Protein AF-A0A5R9H9Z5-F1 (afdb_monomer)

Mean predicted aligned error: 18.13 Å

Secondary structure (DSSP, 8-state):
-HHHHHHH---HHHHHHHHHTT-HHHHHHHHHHTSTHHHHHTHHHHTS---TT----SS-----------------HHHHHHHHHHHHHHSSHHHHHHHHHHHHHT-

Foldseek 3Di:
DVVCCVVQVPDPVLVVVCVVVVDPVSVLVSCVVSVNNCVVPVCVVVPPPCPPDDPDPPDDDPPPPDDDDPDDPDPPPVRVSVLVVLCVVLVHPVSSVVVVVVVVVVD

pLDDT: mean 72.79, std 17.57, range [37.06, 93.25]

Sequence (107 aa):
MQSLSNETGIPVSTISSIKQRESITALKKKCRELGIYNEIFGDLNSTIINQGNNSRAAGRDYIKNSNDKKQEDMFDDITIGLIKKAIEKFGSEEEFQFQFMNFLRDK

Organism: NCBI:txid544718

Radius of gyration: 18.98 Å; Cα contacts (8 Å, |Δi|>4): 32; chains: 1; bounding box: 40×46×37 Å

Structure (mmCIF, N/CA/C/O backbone):
data_AF-A0A5R9H9Z5-F1
#
_entry.id   AF-A0A5R9H9Z5-F1
#
loop_
_atom_site.group_PDB
_atom_site.id
_atom_site.type_symbol
_atom_site.label_atom_id
_atom_site.label_alt_id
_atom_site.label_comp_id
_atom_site.label_asym_id
_atom_site.label_entity_id
_atom_site.label_seq_id
_atom_site.pdbx_PDB_ins_code
_atom_site.Cartn_x
_atom_site.Cartn_y
_atom_site.Cartn_z
_atom_site.occupancy
_atom_site.B_iso_or_equiv
_atom_site.auth_seq_id
_atom_site.auth_comp_id
_atom_site.auth_asym_id
_atom_site.auth_atom_id
_atom_site.pdbx_PDB_model_num
ATOM 1 N N . MET A 1 1 ? 0.463 -16.566 1.344 1.00 73.81 1 MET A N 1
ATOM 2 C CA . MET A 1 1 ? 1.567 -16.827 0.386 1.00 73.81 1 MET A CA 1
ATOM 3 C C . MET A 1 1 ? 1.087 -17.681 -0.778 1.00 73.81 1 MET A C 1
ATOM 5 O O . MET A 1 1 ? 1.248 -17.245 -1.906 1.00 73.81 1 MET A O 1
ATOM 9 N N . GLN A 1 2 ? 0.468 -18.843 -0.527 1.00 83.75 2 GLN A N 1
ATOM 10 C CA . GLN A 1 2 ? -0.144 -19.664 -1.586 1.00 83.75 2 GLN A CA 1
ATOM 11 C C . GLN A 1 2 ? -1.322 -18.963 -2.282 1.00 83.75 2 GLN A C 1
ATOM 13 O O . GLN A 1 2 ? -1.359 -18.946 -3.502 1.00 83.75 2 GLN A O 1
ATOM 18 N N . SER A 1 3 ? -2.208 -18.298 -1.530 1.00 85.50 3 SER A N 1
ATOM 19 C CA . SER A 1 3 ? -3.308 -17.491 -2.091 1.00 85.50 3 SER A CA 1
ATOM 20 C C . SER A 1 3 ? -2.820 -16.437 -3.094 1.00 85.50 3 SER A C 1
ATOM 22 O O . SER A 1 3 ? -3.197 -16.473 -4.258 1.00 85.50 3 SER A O 1
ATOM 24 N N . LEU A 1 4 ? -1.878 -15.585 -2.677 1.00 79.12 4 LEU A N 1
ATOM 25 C CA . LEU A 1 4 ? -1.266 -14.566 -3.541 1.00 79.12 4 LEU A CA 1
ATOM 26 C C . LEU A 1 4 ? -0.557 -15.158 -4.769 1.00 79.12 4 LEU A C 1
ATOM 28 O O . LEU A 1 4 ? -0.560 -14.554 -5.836 1.00 79.12 4 LEU A O 1
ATOM 32 N N . SER A 1 5 ? 0.091 -16.314 -4.618 1.00 87.62 5 SER A N 1
ATOM 33 C CA . SER A 1 5 ? 0.775 -16.993 -5.723 1.00 87.62 5 SER A CA 1
ATOM 34 C C . SER A 1 5 ? -0.209 -17.442 -6.798 1.00 87.62 5 SER A C 1
ATOM 36 O O . SER A 1 5 ? 0.052 -17.236 -7.980 1.00 87.62 5 SER A O 1
ATOM 38 N N . ASN A 1 6 ? -1.360 -17.974 -6.384 1.00 86.94 6 ASN A N 1
ATOM 39 C CA . ASN A 1 6 ? -2.415 -18.408 -7.292 1.00 86.94 6 ASN A CA 1
ATOM 40 C C . ASN A 1 6 ? -3.080 -17.223 -8.008 1.00 86.94 6 ASN A C 1
ATOM 42 O O . ASN A 1 6 ? -3.345 -17.311 -9.200 1.00 86.94 6 ASN A O 1
ATOM 46 N N . GLU A 1 7 ? -3.308 -16.111 -7.305 1.00 83.38 7 GLU A N 1
ATOM 47 C CA . GLU A 1 7 ? -3.940 -14.908 -7.871 1.00 83.38 7 GLU A CA 1
ATOM 48 C C . GLU A 1 7 ? -3.023 -14.138 -8.831 1.00 83.38 7 GLU A C 1
ATOM 50 O O . GLU A 1 7 ? -3.488 -13.584 -9.822 1.00 83.38 7 GLU A O 1
ATOM 55 N N . THR A 1 8 ? -1.716 -14.099 -8.557 1.00 76.88 8 THR A N 1
ATOM 56 C CA . THR A 1 8 ? -0.752 -13.292 -9.334 1.00 76.88 8 THR A CA 1
ATOM 57 C C . THR A 1 8 ? 0.062 -14.100 -10.344 1.00 76.88 8 THR A C 1
ATOM 59 O O . THR A 1 8 ? 0.819 -13.522 -11.123 1.00 76.88 8 THR A O 1
ATOM 62 N N . GLY A 1 9 ? -0.013 -15.435 -10.301 1.00 84.12 9 GLY A N 1
ATOM 63 C CA . GLY A 1 9 ? 0.837 -16.331 -11.093 1.00 84.12 9 GLY A CA 1
ATOM 64 C C . GLY A 1 9 ? 2.322 -16.313 -10.699 1.00 84.12 9 GLY A C 1
ATOM 65 O O . GLY A 1 9 ? 3.145 -16.960 -11.347 1.00 84.12 9 GLY A O 1
ATOM 66 N N . ILE A 1 10 ? 2.705 -15.583 -9.646 1.00 82.75 10 ILE A N 1
ATOM 67 C CA . ILE A 1 10 ? 4.091 -15.521 -9.170 1.00 82.75 10 ILE A CA 1
ATOM 68 C C . ILE A 1 10 ? 4.370 -16.743 -8.286 1.00 82.75 10 ILE A C 1
ATOM 70 O O . ILE A 1 10 ? 3.637 -16.955 -7.322 1.00 82.75 10 ILE A O 1
ATOM 74 N N . PRO A 1 11 ? 5.460 -17.506 -8.501 1.00 90.12 11 PRO A N 1
ATOM 75 C CA . PRO A 1 11 ? 5.792 -18.653 -7.657 1.00 90.12 11 PRO A CA 1
ATOM 76 C C . PRO A 1 11 ? 5.949 -18.290 -6.174 1.00 90.12 11 PRO A C 1
ATOM 78 O O . PRO A 1 11 ? 6.613 -17.307 -5.835 1.00 90.12 11 PRO A O 1
ATOM 81 N N . VAL A 1 12 ? 5.431 -19.137 -5.276 1.00 87.81 12 VAL A N 1
ATOM 82 C CA . VAL A 1 12 ? 5.511 -18.954 -3.811 1.00 87.81 12 VAL A CA 1
ATOM 83 C C . VAL A 1 12 ? 6.945 -18.691 -3.331 1.00 87.81 12 VAL A C 1
ATOM 85 O O . VAL A 1 12 ? 7.156 -17.841 -2.468 1.00 87.81 12 VAL A O 1
ATOM 88 N N . SER A 1 13 ? 7.939 -19.364 -3.918 1.00 86.38 13 SER A N 1
ATOM 89 C CA . SER A 1 13 ? 9.365 -19.173 -3.611 1.00 86.38 13 SER A CA 1
ATOM 90 C C . SER A 1 13 ? 9.853 -17.753 -3.919 1.00 86.38 13 SER A C 1
ATOM 92 O O . SER A 1 13 ? 10.624 -17.175 -3.151 1.00 86.38 13 SER A O 1
ATOM 94 N N . THR A 1 14 ? 9.353 -17.153 -5.002 1.00 79.69 14 THR A N 1
ATOM 95 C CA . THR A 1 14 ? 9.660 -15.772 -5.392 1.00 79.69 14 THR A CA 1
ATOM 96 C C . THR A 1 14 ? 9.023 -14.787 -4.417 1.00 79.69 14 THR A C 1
ATOM 98 O O . THR A 1 14 ? 9.709 -13.897 -3.921 1.00 79.69 14 THR A O 1
ATOM 101 N N . ILE A 1 15 ? 7.746 -14.980 -4.067 1.00 81.56 15 ILE A N 1
ATOM 102 C CA . ILE A 1 15 ? 7.049 -14.127 -3.087 1.00 81.56 15 ILE A CA 1
ATOM 103 C C . ILE A 1 15 ? 7.736 -14.225 -1.718 1.00 81.56 15 ILE A C 1
ATOM 105 O O . ILE A 1 15 ? 7.965 -13.212 -1.061 1.00 81.56 15 ILE A O 1
ATOM 109 N N . SER A 1 16 ? 8.127 -15.435 -1.305 1.00 84.00 16 SER A N 1
ATOM 110 C CA . SER A 1 16 ? 8.845 -15.669 -0.048 1.00 84.00 16 SER A CA 1
ATOM 111 C C . SER A 1 16 ? 10.197 -14.969 -0.031 1.00 84.00 16 SER A C 1
ATOM 113 O O . SER A 1 16 ? 10.547 -14.348 0.966 1.00 84.00 16 SER A O 1
ATOM 115 N N . SER A 1 17 ? 10.924 -15.001 -1.148 1.00 79.38 17 SER A N 1
ATOM 116 C CA . SER A 1 17 ? 12.215 -14.320 -1.281 1.00 79.38 17 SER A CA 1
ATOM 117 C C . SER A 1 17 ? 12.072 -12.798 -1.227 1.00 79.38 17 SER A C 1
ATOM 119 O O . SER A 1 17 ? 12.891 -12.127 -0.606 1.00 79.38 17 SER A O 1
ATOM 121 N N . ILE A 1 18 ? 11.028 -12.240 -1.851 1.00 77.75 18 ILE A N 1
ATOM 122 C CA . ILE A 1 18 ? 10.741 -10.797 -1.802 1.00 77.75 18 ILE A CA 1
ATOM 123 C C . ILE A 1 18 ? 10.392 -10.379 -0.371 1.00 77.75 18 ILE A C 1
ATOM 125 O O . ILE A 1 18 ? 10.926 -9.382 0.111 1.00 77.75 18 ILE A O 1
ATOM 129 N N . LYS A 1 19 ? 9.561 -11.174 0.319 1.00 79.81 19 LYS A N 1
ATOM 130 C CA . LYS A 1 19 ? 9.184 -10.946 1.718 1.00 79.81 19 LYS A CA 1
ATOM 131 C C . LYS A 1 19 ? 10.390 -11.030 2.655 1.00 79.81 19 LYS A C 1
ATOM 133 O O . LYS A 1 19 ? 10.577 -10.141 3.470 1.00 79.81 19 LYS A O 1
ATOM 138 N N . GLN A 1 20 ? 11.222 -12.062 2.520 1.00 78.88 20 GLN A N 1
ATOM 139 C CA . GLN A 1 20 ? 12.391 -12.272 3.380 1.00 78.88 20 GLN A CA 1
ATOM 140 C C . GLN A 1 20 ? 13.441 -11.166 3.231 1.00 78.88 20 GLN A C 1
ATOM 142 O O . GLN A 1 20 ? 14.135 -10.845 4.187 1.00 78.88 20 GLN A O 1
ATOM 147 N N . ARG A 1 21 ? 13.579 -10.596 2.029 1.00 75.88 21 ARG A N 1
ATOM 148 C CA . ARG A 1 21 ? 14.561 -9.540 1.751 1.00 75.88 21 ARG A CA 1
ATOM 149 C C . ARG A 1 21 ? 14.069 -8.140 2.112 1.00 75.88 21 ARG A C 1
ATOM 151 O O . ARG A 1 21 ? 14.833 -7.204 1.906 1.00 75.88 21 ARG A O 1
ATOM 158 N N . GLU A 1 22 ? 12.799 -7.997 2.509 1.00 69.56 22 GLU A N 1
ATOM 159 C CA . GLU A 1 22 ? 12.109 -6.712 2.724 1.00 69.56 22 GLU A CA 1
ATOM 160 C C . GLU A 1 22 ? 12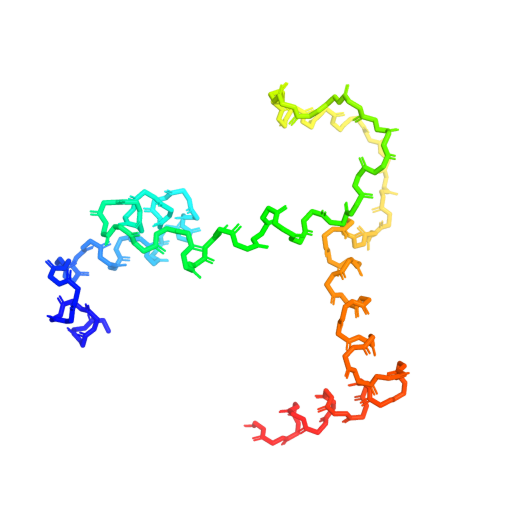.426 -5.672 1.629 1.00 69.56 22 GLU A C 1
ATOM 162 O O . GLU A 1 22 ? 12.510 -4.465 1.846 1.00 69.56 22 GLU A O 1
ATOM 167 N N . SER A 1 23 ? 12.654 -6.156 0.404 1.00 74.62 23 SER A N 1
ATOM 168 C CA . SER A 1 23 ? 13.283 -5.351 -0.634 1.00 74.62 23 SER A CA 1
ATOM 169 C C . SER A 1 23 ? 12.215 -4.618 -1.424 1.00 74.62 23 SER A C 1
ATOM 171 O O . SER A 1 23 ? 11.623 -5.159 -2.365 1.00 74.62 23 SER A O 1
ATOM 173 N N . ILE A 1 24 ? 12.017 -3.348 -1.076 1.00 77.00 24 ILE A N 1
ATOM 174 C CA . ILE A 1 24 ? 11.098 -2.451 -1.782 1.00 77.00 24 ILE A CA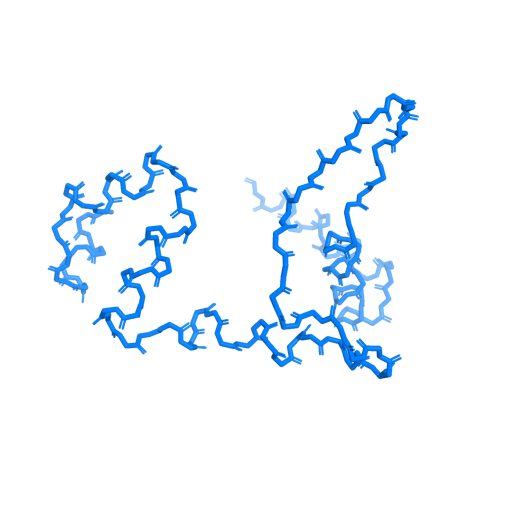 1
ATOM 175 C C . ILE A 1 24 ? 11.390 -2.398 -3.290 1.00 77.00 24 ILE A C 1
ATOM 177 O O . ILE A 1 24 ? 10.473 -2.331 -4.105 1.00 77.00 24 ILE A O 1
ATOM 181 N N . THR A 1 25 ? 12.660 -2.506 -3.688 1.00 79.00 25 THR A N 1
ATOM 182 C CA . THR A 1 25 ? 13.087 -2.510 -5.094 1.00 79.00 25 THR A CA 1
ATOM 183 C C . THR A 1 25 ? 12.630 -3.766 -5.834 1.00 79.00 25 THR A C 1
ATOM 185 O O . THR A 1 25 ? 12.132 -3.670 -6.958 1.00 79.00 25 THR A O 1
ATOM 188 N N . ALA A 1 26 ? 12.757 -4.944 -5.214 1.00 76.25 26 ALA A N 1
ATOM 189 C CA . ALA A 1 26 ? 12.298 -6.198 -5.811 1.00 76.25 26 ALA A CA 1
ATOM 190 C C . ALA A 1 26 ? 10.769 -6.220 -5.964 1.00 76.25 26 ALA A C 1
ATOM 192 O O . ALA A 1 26 ? 10.260 -6.644 -7.003 1.00 76.25 26 ALA A O 1
ATOM 193 N N . LEU A 1 27 ? 10.049 -5.690 -4.968 1.00 80.56 27 LEU A N 1
ATOM 194 C CA . LEU A 1 27 ? 8.596 -5.543 -5.008 1.00 80.56 27 LEU A CA 1
ATOM 195 C C . LEU A 1 27 ? 8.156 -4.586 -6.127 1.00 80.56 27 LEU A C 1
ATOM 197 O O . LEU A 1 27 ? 7.347 -4.959 -6.973 1.00 80.56 27 LEU A O 1
ATOM 201 N N . LYS A 1 28 ? 8.767 -3.395 -6.205 1.00 85.19 28 LYS A N 1
ATOM 202 C CA . LYS A 1 28 ? 8.530 -2.416 -7.279 1.00 85.19 28 LYS A CA 1
ATOM 203 C C . LYS A 1 28 ? 8.734 -3.022 -8.667 1.00 85.19 28 LYS A C 1
ATOM 205 O O . LYS A 1 28 ? 7.917 -2.792 -9.555 1.00 85.19 28 LYS A O 1
ATOM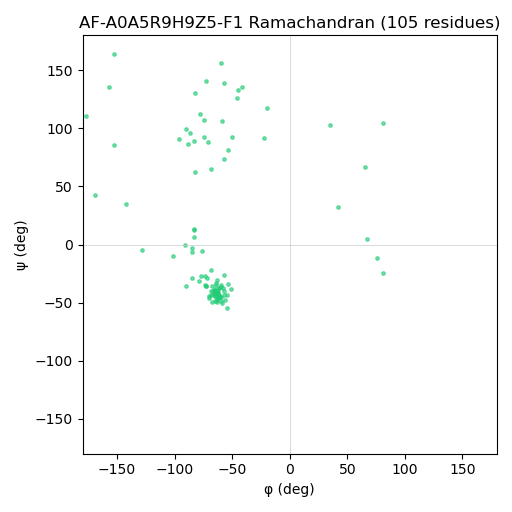 210 N N . LYS A 1 29 ? 9.793 -3.815 -8.865 1.00 84.75 29 LYS A N 1
ATOM 211 C CA . LYS A 1 29 ? 10.056 -4.490 -10.146 1.00 84.75 29 LYS A CA 1
ATOM 212 C C . LYS A 1 29 ? 8.938 -5.470 -10.511 1.00 84.75 29 LYS A C 1
ATOM 214 O O . LYS A 1 29 ? 8.450 -5.421 -11.636 1.00 84.75 29 LYS A O 1
ATOM 219 N N . LYS A 1 30 ? 8.480 -6.294 -9.564 1.00 82.62 30 LYS A N 1
ATOM 220 C CA . LYS A 1 30 ? 7.359 -7.216 -9.799 1.00 82.62 30 LYS A CA 1
ATOM 221 C C . LYS A 1 30 ? 6.047 -6.499 -10.101 1.00 82.62 30 LYS A C 1
ATOM 223 O O . LYS A 1 30 ? 5.360 -6.895 -11.032 1.00 82.62 30 LYS A O 1
ATOM 228 N N . CYS A 1 31 ? 5.739 -5.402 -9.414 1.00 83.94 31 CYS A N 1
ATOM 229 C CA . CYS A 1 31 ? 4.556 -4.600 -9.731 1.00 83.94 31 CYS A CA 1
ATOM 230 C C . CYS A 1 31 ? 4.615 -3.982 -11.142 1.00 83.94 31 CYS A C 1
ATOM 232 O O . CYS A 1 31 ? 3.574 -3.828 -11.770 1.00 83.94 31 CYS A O 1
ATOM 234 N N . ARG A 1 32 ? 5.809 -3.659 -11.671 1.00 87.56 32 ARG A N 1
ATOM 235 C CA . ARG A 1 32 ? 5.968 -3.214 -13.073 1.00 87.56 32 ARG A CA 1
ATOM 236 C C . ARG A 1 32 ? 5.729 -4.344 -14.064 1.00 87.56 32 ARG A C 1
ATOM 238 O O . ARG A 1 32 ? 5.033 -4.130 -15.046 1.00 87.56 32 ARG A O 1
ATOM 245 N N . GLU A 1 33 ? 6.283 -5.526 -13.796 1.00 86.94 33 GLU A N 1
ATOM 246 C CA . GLU A 1 33 ? 6.066 -6.725 -14.623 1.00 86.94 33 GLU A CA 1
ATOM 247 C C . GLU A 1 33 ? 4.578 -7.105 -14.688 1.00 86.94 33 GLU A C 1
ATOM 249 O O . GLU A 1 33 ? 4.100 -7.537 -15.730 1.00 86.94 33 GLU A O 1
ATOM 254 N N . LEU A 1 34 ? 3.844 -6.891 -13.593 1.00 83.69 34 LEU A N 1
ATOM 255 C CA . LEU A 1 34 ? 2.406 -7.144 -13.497 1.00 83.69 34 LEU A CA 1
ATOM 256 C C . LEU A 1 34 ? 1.520 -5.987 -13.995 1.00 83.69 34 LEU A C 1
ATOM 258 O O . LEU A 1 34 ? 0.302 -6.111 -13.961 1.00 83.69 34 LEU A O 1
ATOM 262 N N . GLY A 1 35 ? 2.085 -4.847 -14.401 1.00 85.06 35 GLY A N 1
ATOM 263 C CA . GLY A 1 35 ? 1.316 -3.672 -14.843 1.00 85.06 35 GLY A CA 1
ATOM 264 C C . GLY A 1 35 ? 0.651 -2.848 -13.727 1.00 85.06 35 GLY A C 1
ATOM 265 O O . GLY A 1 35 ? 0.272 -1.708 -13.965 1.00 85.06 35 GLY A O 1
ATOM 266 N N . ILE A 1 36 ? 0.609 -3.350 -12.493 1.00 82.44 36 ILE A N 1
ATOM 267 C CA . ILE A 1 36 ? -0.050 -2.715 -11.332 1.00 82.44 36 ILE A CA 1
ATOM 268 C C . ILE A 1 36 ? 0.809 -1.658 -10.619 1.00 82.44 36 ILE A C 1
ATOM 270 O O . ILE A 1 36 ? 0.467 -1.174 -9.541 1.00 82.44 36 ILE A O 1
ATOM 274 N N . TYR A 1 37 ? 1.977 -1.307 -11.164 1.00 88.19 37 TYR A N 1
ATOM 275 C CA . TYR A 1 37 ? 2.909 -0.397 -10.491 1.00 88.19 37 TYR A CA 1
ATOM 276 C C . TYR A 1 37 ? 2.278 0.954 -10.150 1.00 88.19 37 TYR A C 1
ATOM 278 O O . TYR A 1 37 ? 2.494 1.450 -9.050 1.00 88.19 37 TYR A O 1
ATOM 286 N N . ASN A 1 38 ? 1.508 1.546 -11.063 1.00 81.50 38 ASN A N 1
ATOM 287 C CA . ASN A 1 38 ? 0.909 2.862 -10.838 1.00 81.50 38 ASN A CA 1
ATOM 288 C C . ASN A 1 38 ? -0.259 2.818 -9.840 1.00 81.50 38 ASN A C 1
ATOM 290 O O . ASN A 1 38 ? -0.489 3.794 -9.138 1.00 81.50 38 ASN A O 1
ATOM 294 N N . GLU A 1 39 ? -0.946 1.688 -9.712 1.00 82.81 39 GLU A N 1
ATOM 295 C CA . GLU A 1 39 ? -2.025 1.510 -8.732 1.00 82.81 39 GLU A CA 1
ATOM 296 C C . GLU A 1 39 ? -1.474 1.402 -7.305 1.00 82.81 39 GLU A C 1
ATOM 298 O O . GLU A 1 39 ? -2.065 1.914 -6.361 1.00 82.81 39 GLU A O 1
ATOM 303 N N . ILE A 1 40 ?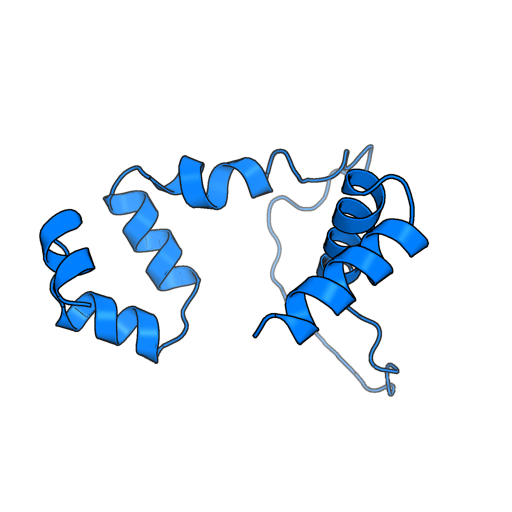 -0.305 0.771 -7.151 1.00 79.94 40 ILE A N 1
ATOM 304 C CA . ILE A 1 40 ? 0.338 0.573 -5.845 1.00 79.94 40 ILE A CA 1
ATOM 305 C C . ILE A 1 40 ? 1.282 1.732 -5.481 1.00 79.94 40 ILE A C 1
ATOM 307 O O . ILE A 1 40 ? 1.405 2.096 -4.314 1.00 79.94 40 ILE A O 1
ATOM 311 N N . PHE A 1 41 ? 1.975 2.308 -6.468 1.00 82.62 41 PHE A N 1
ATOM 312 C CA . PHE A 1 41 ? 3.043 3.297 -6.271 1.00 82.62 41 PHE A CA 1
ATOM 313 C C . PHE A 1 41 ? 2.887 4.585 -7.094 1.00 82.62 41 PHE A C 1
ATOM 315 O O . PHE A 1 41 ? 3.715 5.482 -6.953 1.00 82.62 41 PHE A O 1
ATOM 322 N N . GLY A 1 42 ? 1.894 4.697 -7.978 1.00 73.94 42 GLY A N 1
ATOM 323 C CA . GLY A 1 42 ? 1.752 5.841 -8.891 1.00 73.94 42 GLY A CA 1
ATOM 324 C C . GLY A 1 42 ? 1.267 7.111 -8.197 1.00 73.94 42 GLY A C 1
ATOM 325 O O . GLY A 1 42 ? 1.767 8.195 -8.495 1.00 73.94 42 GLY A O 1
ATOM 326 N N . ASP A 1 43 ? 0.394 6.981 -7.197 1.00 62.50 43 ASP A N 1
ATOM 327 C CA . ASP A 1 43 ? -0.136 8.124 -6.437 1.00 62.50 43 ASP A CA 1
ATOM 328 C C . ASP A 1 43 ? 0.853 8.710 -5.414 1.00 62.50 43 ASP A C 1
ATOM 330 O O . ASP A 1 43 ? 0.627 9.771 -4.831 1.00 62.50 43 ASP A O 1
ATOM 334 N N . LEU A 1 44 ? 2.019 8.079 -5.240 1.00 55.09 44 LEU A N 1
ATOM 335 C CA . LEU A 1 44 ? 3.125 8.675 -4.487 1.00 55.09 44 LEU A CA 1
ATOM 336 C C . LEU A 1 44 ? 3.739 9.881 -5.211 1.00 55.09 44 LEU A C 1
ATOM 338 O O . LEU A 1 44 ? 4.324 10.727 -4.543 1.00 55.09 44 LEU A O 1
ATOM 342 N N . ASN A 1 45 ? 3.572 9.998 -6.535 1.00 49.59 45 ASN A N 1
ATOM 343 C CA . ASN A 1 45 ? 3.999 11.181 -7.287 1.00 49.59 45 ASN A CA 1
ATOM 344 C C . ASN A 1 45 ? 2.955 12.312 -7.274 1.00 49.59 45 ASN A C 1
ATOM 346 O O . ASN A 1 45 ? 3.345 13.472 -7.330 1.00 49.59 45 ASN A O 1
ATOM 350 N N . SER A 1 46 ? 1.653 12.011 -7.164 1.00 46.66 46 SER A N 1
ATOM 351 C CA . SER A 1 46 ? 0.601 13.037 -6.990 1.00 46.66 46 SER A CA 1
ATOM 352 C C . SER A 1 46 ? 0.559 13.564 -5.547 1.00 46.66 46 SER A C 1
ATOM 354 O O . SER A 1 46 ? 0.240 14.722 -5.297 1.00 46.66 46 SER A O 1
ATOM 356 N N . THR A 1 47 ? 0.984 12.723 -4.598 1.00 42.31 47 THR A N 1
ATOM 357 C CA . THR A 1 47 ? 1.296 13.066 -3.204 1.00 42.31 47 THR A CA 1
ATOM 358 C C . THR A 1 47 ? 2.717 13.630 -3.039 1.00 42.31 47 THR A C 1
ATOM 360 O O . THR A 1 47 ? 3.175 13.845 -1.917 1.00 42.31 47 THR A O 1
ATOM 363 N N . ILE A 1 48 ? 3.416 13.984 -4.123 1.00 44.03 48 ILE A N 1
ATOM 364 C CA . ILE A 1 48 ? 4.432 15.034 -4.024 1.00 44.03 48 ILE A CA 1
ATOM 365 C C . ILE A 1 48 ? 3.633 16.319 -3.831 1.00 44.03 48 ILE A C 1
ATOM 367 O O . ILE A 1 48 ? 3.229 16.966 -4.794 1.00 44.03 48 ILE A O 1
ATOM 371 N N . ILE A 1 49 ? 3.342 16.616 -2.555 1.00 39.31 49 ILE A N 1
ATOM 372 C CA . ILE A 1 49 ? 3.044 17.947 -2.015 1.00 39.31 49 ILE A CA 1
ATOM 373 C C . ILE A 1 49 ? 3.599 18.955 -3.001 1.00 39.31 49 ILE A C 1
ATOM 375 O O . ILE A 1 49 ? 4.809 18.892 -3.210 1.00 39.31 49 ILE A O 1
ATOM 379 N N . ASN A 1 50 ? 2.741 19.789 -3.606 1.00 41.31 50 ASN A N 1
ATOM 380 C CA . ASN A 1 50 ? 3.111 20.935 -4.434 1.00 41.31 50 ASN A CA 1
ATOM 381 C C . ASN A 1 50 ? 4.526 21.392 -4.083 1.00 41.31 50 ASN A C 1
ATOM 383 O O . ASN A 1 50 ? 4.726 22.177 -3.155 1.00 41.31 50 ASN A O 1
ATOM 387 N N . GLN A 1 51 ? 5.515 20.850 -4.798 1.00 40.78 51 GLN A N 1
ATOM 388 C CA . GLN A 1 51 ? 6.911 21.211 -4.639 1.00 40.78 51 GLN A CA 1
ATOM 389 C C . GLN A 1 51 ? 7.033 22.472 -5.483 1.00 40.78 51 GLN A C 1
ATOM 391 O O . GLN A 1 51 ? 7.653 22.501 -6.543 1.00 40.78 51 GLN A O 1
ATOM 396 N N . GLY A 1 52 ? 6.272 23.485 -5.059 1.00 37.06 52 GLY A N 1
ATOM 397 C CA . GLY A 1 52 ? 6.250 24.805 -5.627 1.00 37.06 52 GLY A CA 1
ATOM 398 C C . GLY A 1 52 ? 7.663 25.326 -5.505 1.00 37.06 52 GLY A C 1
ATOM 399 O O . GLY A 1 52 ? 8.123 25.652 -4.417 1.00 37.06 52 GLY A O 1
ATOM 400 N N . ASN A 1 53 ? 8.332 25.367 -6.650 1.00 43.78 53 ASN A N 1
ATOM 401 C CA . ASN A 1 53 ? 9.552 26.115 -6.880 1.00 43.78 53 ASN A CA 1
ATOM 402 C C . ASN A 1 53 ? 10.756 25.640 -6.063 1.00 43.78 53 ASN A C 1
ATOM 404 O O . ASN A 1 53 ? 11.296 26.390 -5.263 1.00 43.78 53 ASN A O 1
ATOM 408 N N . ASN A 1 54 ? 11.244 24.428 -6.330 1.00 41.97 54 ASN A N 1
ATOM 409 C CA . ASN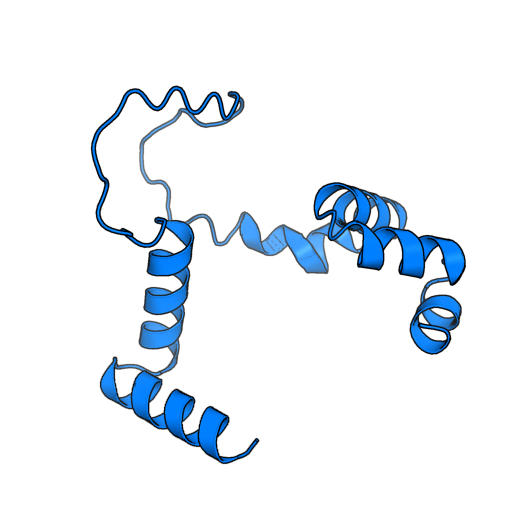 A 1 54 ? 12.691 24.203 -6.372 1.00 41.97 54 ASN A CA 1
ATOM 410 C C . ASN A 1 54 ? 13.011 23.032 -7.299 1.00 41.97 54 ASN A C 1
ATOM 412 O O . ASN A 1 54 ? 13.138 21.877 -6.903 1.00 41.97 54 ASN A O 1
ATOM 416 N N . SER A 1 55 ? 13.129 23.377 -8.577 1.00 48.41 55 SER A N 1
ATOM 417 C CA . SER A 1 55 ? 13.572 22.551 -9.692 1.00 48.41 55 SER A CA 1
ATOM 418 C C . SER A 1 55 ? 14.932 21.906 -9.412 1.00 48.41 55 SER A C 1
ATOM 420 O O . SER A 1 55 ? 15.946 22.450 -9.843 1.00 48.41 55 SER A O 1
ATOM 422 N N . ARG A 1 56 ? 15.004 20.791 -8.661 1.00 49.09 56 ARG A N 1
ATOM 423 C CA . ARG A 1 56 ? 16.281 20.082 -8.448 1.00 49.09 56 ARG A CA 1
ATOM 424 C C . ARG A 1 56 ? 16.235 18.696 -7.795 1.00 49.09 56 ARG A C 1
ATOM 426 O O . ARG A 1 56 ? 17.104 18.381 -6.992 1.00 49.09 56 ARG A O 1
ATOM 433 N N . ALA A 1 57 ? 15.305 17.823 -8.171 1.00 47.44 57 ALA A N 1
ATOM 434 C CA . ALA A 1 57 ? 15.387 16.420 -7.737 1.00 47.44 57 ALA A CA 1
ATOM 435 C C . ALA A 1 57 ? 14.949 15.402 -8.803 1.00 47.44 57 ALA A C 1
ATOM 437 O O . ALA A 1 57 ? 14.422 14.342 -8.487 1.00 47.44 57 ALA A O 1
ATOM 438 N N . ALA A 1 58 ? 15.217 15.687 -10.079 1.00 47.53 58 ALA A N 1
ATOM 439 C CA . ALA A 1 58 ? 15.374 14.630 -11.073 1.00 47.53 58 ALA A CA 1
ATOM 440 C C . ALA A 1 58 ? 16.841 14.178 -11.038 1.00 47.53 58 ALA A C 1
ATOM 442 O O . ALA A 1 58 ? 17.705 14.815 -11.633 1.00 47.53 58 ALA A O 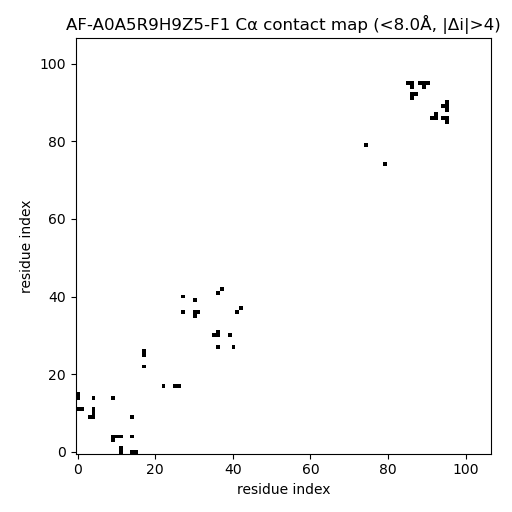1
ATOM 443 N N . GLY A 1 59 ? 17.115 13.113 -10.285 1.00 45.41 59 GLY A N 1
ATOM 444 C CA . GLY A 1 59 ? 18.433 12.486 -10.204 1.00 45.41 59 GLY A CA 1
ATOM 445 C C . GLY A 1 59 ? 19.401 13.192 -9.257 1.00 45.41 59 GLY A C 1
ATOM 446 O O . GLY A 1 59 ? 19.968 14.229 -9.589 1.00 45.41 59 GLY A O 1
ATOM 447 N N . ARG A 1 60 ? 19.616 12.601 -8.080 1.00 37.62 60 ARG A N 1
ATOM 448 C CA . ARG A 1 60 ? 20.945 12.433 -7.474 1.00 37.62 60 ARG A CA 1
ATOM 449 C C . ARG A 1 60 ? 20.821 11.646 -6.174 1.00 37.62 60 ARG A C 1
ATOM 451 O O . ARG A 1 60 ? 20.235 12.113 -5.207 1.00 37.62 60 ARG A O 1
ATOM 458 N N . ASP A 1 61 ? 21.343 10.428 -6.224 1.00 41.41 61 ASP A N 1
ATOM 459 C CA . ASP A 1 61 ? 22.270 9.861 -5.250 1.00 41.41 61 ASP A CA 1
ATOM 460 C C . ASP A 1 61 ? 22.063 10.274 -3.789 1.00 41.41 61 ASP A C 1
ATOM 462 O O . ASP A 1 61 ? 22.506 11.329 -3.337 1.00 41.41 61 ASP A O 1
ATOM 466 N N . TYR A 1 62 ? 21.478 9.361 -3.017 1.00 45.06 62 TYR A N 1
ATOM 467 C CA . TYR A 1 62 ? 21.482 9.379 -1.558 1.00 45.06 62 TYR A CA 1
ATOM 468 C C . TYR A 1 62 ? 22.906 9.105 -1.028 1.00 45.06 62 TYR A C 1
ATOM 470 O O . TYR A 1 62 ? 23.164 8.081 -0.400 1.00 45.06 62 TYR A O 1
ATOM 478 N N . ILE A 1 63 ? 23.867 9.995 -1.290 1.00 48.09 63 ILE A N 1
ATOM 479 C CA . ILE A 1 63 ? 25.148 10.004 -0.574 1.00 48.09 63 ILE A CA 1
ATOM 480 C C . ILE A 1 63 ? 24.914 10.761 0.733 1.00 48.09 63 ILE A C 1
ATOM 482 O O . ILE A 1 63 ? 25.067 11.979 0.816 1.00 48.09 63 ILE A O 1
ATOM 486 N N . LYS A 1 64 ? 24.510 10.020 1.768 1.00 43.03 64 LYS A N 1
ATOM 487 C CA . LYS A 1 64 ? 24.488 10.501 3.150 1.00 43.03 64 LYS A CA 1
ATOM 488 C C . LYS A 1 64 ? 25.930 10.535 3.661 1.00 43.03 64 LYS A C 1
ATOM 490 O O . LYS A 1 64 ? 26.449 9.531 4.135 1.00 43.03 64 LYS A O 1
ATOM 495 N N . ASN A 1 65 ? 26.592 11.680 3.524 1.00 43.03 65 ASN A N 1
ATOM 496 C CA . ASN A 1 65 ? 27.866 11.935 4.188 1.00 43.03 65 ASN A CA 1
ATOM 497 C C . ASN A 1 65 ? 27.563 12.531 5.570 1.00 43.03 65 ASN A C 1
ATOM 499 O O . ASN A 1 65 ? 27.413 13.743 5.716 1.00 43.03 65 ASN A O 1
ATOM 503 N N . SER A 1 66 ? 27.355 11.669 6.564 1.00 46.25 66 SER A N 1
ATOM 504 C CA . SER A 1 66 ? 27.099 12.097 7.939 1.00 46.25 66 SER A CA 1
ATOM 505 C C . SER A 1 66 ? 28.403 12.069 8.726 1.00 46.25 66 SER A C 1
ATOM 507 O O . SER A 1 66 ? 28.746 11.054 9.320 1.00 46.25 66 SER A O 1
ATOM 509 N N . ASN A 1 67 ? 29.112 13.199 8.721 1.00 43.19 67 ASN A N 1
ATOM 510 C CA . ASN A 1 67 ? 29.992 13.545 9.832 1.00 43.19 67 ASN A CA 1
ATOM 511 C C . ASN A 1 67 ? 29.134 13.967 11.029 1.00 43.19 67 ASN A C 1
ATOM 513 O O . ASN A 1 67 ? 28.108 14.633 10.881 1.00 43.19 67 ASN A O 1
ATOM 517 N N . ASP A 1 68 ? 29.583 13.538 12.198 1.00 56.47 68 ASP A N 1
ATOM 518 C CA . ASP A 1 68 ? 28.921 13.577 13.490 1.00 56.47 68 ASP A CA 1
ATOM 519 C C . ASP A 1 68 ? 28.234 14.897 13.863 1.00 56.47 68 ASP A C 1
ATOM 521 O O . ASP A 1 68 ? 28.854 15.952 14.005 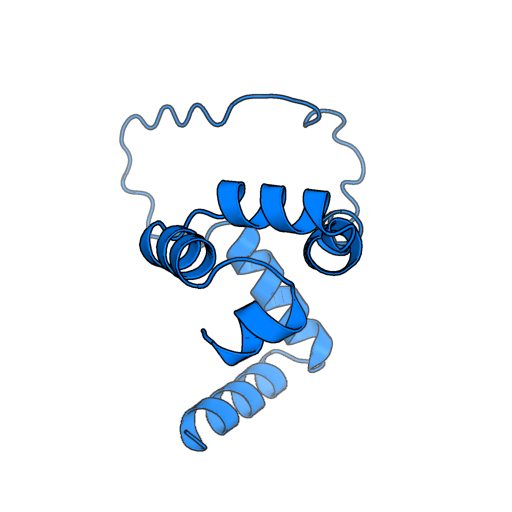1.00 56.47 68 ASP A O 1
ATOM 525 N N . LYS A 1 69 ? 26.953 14.782 14.203 1.00 45.00 69 LYS A N 1
ATOM 526 C CA . LYS A 1 69 ? 26.387 15.369 15.420 1.00 45.00 69 LYS A CA 1
ATOM 527 C C . LYS A 1 69 ? 25.139 14.578 15.756 1.00 45.00 69 LYS A C 1
ATOM 529 O O . LYS A 1 69 ? 24.365 14.265 14.859 1.00 45.00 69 LYS A O 1
ATOM 534 N N . LYS A 1 70 ? 24.988 14.234 17.037 1.00 54.56 70 LYS A N 1
ATOM 535 C CA . LYS A 1 70 ? 23.807 13.587 17.613 1.00 54.56 70 LYS A CA 1
ATOM 536 C C . LYS A 1 70 ? 22.566 14.375 17.195 1.00 54.56 70 LYS A C 1
ATOM 538 O O . LYS A 1 70 ? 22.236 15.385 17.806 1.00 54.56 70 LYS A O 1
ATOM 543 N N . GLN A 1 71 ? 21.962 13.961 16.092 1.00 56.31 71 GLN A N 1
ATOM 544 C CA . GLN A 1 71 ? 20.662 14.420 15.668 1.00 56.31 71 GLN A CA 1
ATOM 545 C C . GLN A 1 71 ? 19.729 13.692 16.626 1.00 56.31 71 GLN A C 1
ATOM 547 O O . GLN A 1 71 ? 19.650 12.468 16.563 1.00 56.31 71 GLN A O 1
ATOM 552 N N . GLU A 1 72 ? 19.139 14.412 17.589 1.00 56.69 72 GLU A N 1
ATOM 553 C CA . GLU A 1 72 ? 17.926 13.921 18.257 1.00 56.69 72 GLU A CA 1
ATOM 554 C C . GLU A 1 72 ? 17.043 13.314 17.176 1.00 56.69 72 GLU A C 1
ATOM 556 O O . GLU A 1 72 ? 16.993 13.908 16.097 1.00 56.69 72 GLU A O 1
ATOM 561 N N . ASP A 1 73 ? 16.462 12.137 17.434 1.00 60.69 73 ASP A N 1
ATOM 562 C CA . ASP A 1 73 ? 15.699 11.320 16.483 1.00 60.69 73 ASP A CA 1
ATOM 563 C C . ASP A 1 73 ? 14.529 12.121 15.893 1.00 60.69 73 ASP A C 1
ATOM 565 O O . ASP A 1 73 ? 13.362 11.977 16.250 1.00 60.69 73 ASP A O 1
ATOM 569 N N . MET A 1 74 ? 14.866 13.041 15.001 1.00 73.00 74 MET A N 1
ATOM 570 C CA . MET A 1 74 ? 13.956 13.915 14.317 1.00 73.00 74 MET A CA 1
ATOM 571 C C . MET A 1 74 ? 13.372 13.024 13.248 1.00 73.00 74 MET A C 1
ATOM 573 O O . MET A 1 74 ? 14.091 12.556 12.360 1.00 73.00 74 MET A O 1
ATOM 577 N N . PHE A 1 75 ? 12.084 12.730 13.400 1.00 80.62 75 PHE A N 1
ATOM 578 C CA . PHE A 1 75 ? 11.325 11.999 12.403 1.00 80.62 75 PHE A CA 1
ATOM 579 C C . PHE A 1 75 ? 11.647 12.560 11.020 1.00 80.62 75 PHE A C 1
ATOM 58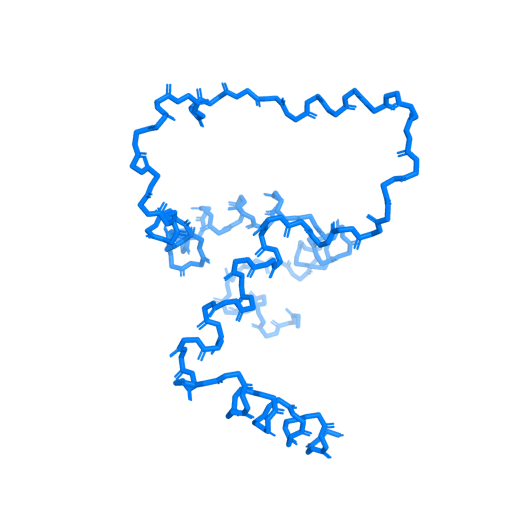1 O O . PHE A 1 75 ? 11.684 13.779 10.835 1.00 80.62 75 PHE A O 1
ATOM 588 N N . ASP A 1 76 ? 11.924 11.673 10.065 1.00 83.19 76 ASP A N 1
ATOM 589 C CA . ASP A 1 76 ? 12.194 12.114 8.706 1.00 83.19 76 ASP A CA 1
ATOM 590 C C . ASP A 1 76 ? 10.987 12.880 8.137 1.00 83.19 76 ASP A C 1
ATOM 592 O O . ASP A 1 76 ? 9.838 12.722 8.569 1.00 83.19 76 ASP A O 1
ATOM 596 N N . ASP A 1 77 ? 11.248 13.738 7.152 1.00 81.38 77 ASP A N 1
ATOM 597 C CA . ASP A 1 77 ? 10.221 14.600 6.557 1.00 81.38 77 ASP A CA 1
ATOM 598 C C . ASP A 1 77 ? 9.032 13.796 5.999 1.00 81.38 77 ASP A C 1
ATOM 600 O O . ASP A 1 77 ? 7.902 14.288 5.942 1.00 81.38 77 ASP A O 1
ATOM 604 N N . ILE A 1 78 ? 9.276 12.537 5.621 1.00 81.00 78 ILE A N 1
ATOM 605 C CA . ILE A 1 78 ? 8.254 11.603 5.144 1.00 81.00 78 ILE A CA 1
ATOM 606 C C . ILE A 1 78 ? 7.299 11.246 6.285 1.00 81.00 78 ILE A C 1
ATOM 608 O O . ILE A 1 78 ? 6.081 11.349 6.124 1.00 81.00 78 ILE A O 1
ATOM 612 N N . THR A 1 79 ? 7.837 10.864 7.440 1.00 82.50 79 THR A N 1
ATOM 613 C CA . THR A 1 79 ? 7.073 10.503 8.637 1.00 82.50 79 THR A CA 1
ATOM 614 C C . THR A 1 79 ? 6.227 11.681 9.110 1.00 82.50 79 THR A C 1
ATOM 616 O O . THR A 1 79 ? 5.027 11.527 9.342 1.00 82.50 79 THR A O 1
ATOM 619 N N . ILE A 1 80 ? 6.809 12.883 9.152 1.00 85.69 80 ILE A N 1
ATOM 620 C CA . ILE A 1 80 ? 6.083 14.111 9.504 1.00 85.69 80 ILE A CA 1
ATOM 621 C C . ILE A 1 80 ? 4.950 14.381 8.500 1.00 85.69 80 ILE A C 1
ATOM 623 O O . ILE A 1 80 ? 3.832 14.720 8.895 1.00 85.69 80 ILE A O 1
ATOM 627 N N . GLY A 1 81 ? 5.210 14.210 7.200 1.00 80.25 81 GLY A N 1
ATOM 628 C CA . GLY A 1 81 ? 4.214 14.416 6.147 1.00 80.25 81 GLY A CA 1
ATOM 629 C C . GLY A 1 81 ? 3.022 13.458 6.237 1.00 80.25 81 GLY A C 1
ATOM 630 O O . GLY A 1 81 ? 1.878 13.873 6.047 1.00 80.25 81 GLY A O 1
ATOM 631 N N . LEU A 1 82 ? 3.269 12.189 6.568 1.00 83.88 82 LEU A N 1
ATOM 632 C CA . LEU A 1 82 ? 2.213 11.190 6.749 1.00 83.88 82 LEU A CA 1
ATOM 633 C C . LEU A 1 82 ? 1.323 11.503 7.955 1.00 83.88 82 LEU A C 1
ATOM 635 O O . LEU A 1 82 ? 0.100 11.417 7.841 1.00 83.88 82 LEU A O 1
ATOM 639 N N . ILE A 1 83 ? 1.918 11.918 9.078 1.00 86.94 83 ILE A N 1
ATOM 640 C CA . ILE A 1 83 ? 1.171 12.300 10.285 1.00 86.94 83 ILE A CA 1
ATOM 641 C C . ILE A 1 83 ? 0.259 13.496 9.991 1.00 86.94 83 ILE A C 1
ATOM 643 O O . ILE A 1 83 ? -0.927 13.456 10.312 1.00 86.94 83 ILE A O 1
ATOM 647 N N . LYS A 1 84 ? 0.766 14.526 9.301 1.00 85.06 84 LYS A N 1
ATOM 648 C CA . LYS A 1 84 ? -0.039 15.701 8.929 1.00 85.06 84 LYS A CA 1
ATOM 649 C C . LYS A 1 84 ? -1.242 15.340 8.060 1.00 85.06 84 LYS A C 1
ATOM 651 O O . LYS A 1 84 ? -2.350 15.772 8.353 1.00 85.06 84 LYS A O 1
ATOM 656 N N . LYS A 1 85 ? -1.052 14.493 7.043 1.00 84.81 85 LYS A N 1
ATOM 657 C CA . LYS A 1 85 ? -2.155 14.014 6.191 1.00 84.81 85 LYS A CA 1
ATOM 658 C C . LYS A 1 85 ? -3.206 13.229 6.974 1.00 84.81 85 LYS A C 1
ATOM 660 O O . LYS A 1 85 ? -4.392 13.321 6.667 1.00 84.81 85 LYS A O 1
ATOM 665 N N . ALA A 1 86 ? -2.783 12.438 7.960 1.00 80.88 86 ALA A N 1
ATOM 666 C CA . ALA A 1 86 ? -3.714 11.729 8.827 1.00 80.88 86 ALA A CA 1
ATOM 667 C C . ALA A 1 86 ? -4.540 12.723 9.653 1.00 80.88 86 ALA A C 1
ATOM 669 O O . ALA A 1 86 ? -5.763 12.648 9.626 1.00 80.88 86 ALA A O 1
ATOM 670 N N . ILE A 1 87 ? -3.893 13.702 10.288 1.00 87.56 87 ILE A N 1
ATOM 671 C CA . ILE A 1 87 ? -4.567 14.764 11.048 1.00 87.56 87 ILE A CA 1
ATOM 672 C C . ILE A 1 87 ? -5.580 15.521 10.175 1.00 87.56 87 ILE A C 1
ATOM 674 O O . ILE A 1 87 ? -6.738 15.654 10.560 1.00 87.56 87 ILE A O 1
ATOM 678 N N . GLU A 1 88 ? -5.189 15.943 8.967 1.00 85.75 88 G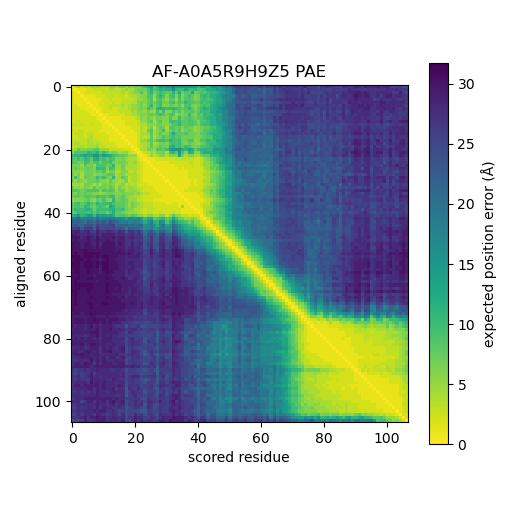LU A N 1
ATOM 679 C CA . GLU A 1 88 ? -6.088 16.615 8.014 1.00 85.75 88 GLU A CA 1
ATOM 680 C C . GLU A 1 88 ? -7.317 15.763 7.670 1.00 85.75 88 GLU A C 1
ATOM 682 O O . GLU A 1 88 ? -8.432 16.278 7.598 1.00 85.75 88 GLU A O 1
ATOM 687 N N . LYS A 1 89 ? -7.136 14.448 7.498 1.00 91.31 89 LYS A N 1
ATOM 688 C CA . LYS A 1 89 ? -8.233 13.520 7.197 1.00 91.31 89 LYS A CA 1
ATOM 689 C C . LYS A 1 89 ? -9.257 13.422 8.330 1.00 91.31 89 LYS A C 1
ATOM 691 O O . LYS A 1 89 ? -10.439 13.242 8.048 1.00 91.31 89 LYS A O 1
ATOM 696 N N . PHE A 1 90 ? -8.815 13.506 9.583 1.00 86.50 90 PHE A N 1
ATOM 697 C CA . PHE A 1 90 ? -9.695 13.454 10.756 1.00 86.50 90 PHE A CA 1
ATOM 698 C C . PHE A 1 90 ? -10.180 14.839 11.205 1.00 86.50 90 PHE A C 1
ATOM 700 O O . PHE A 1 90 ? -10.967 14.941 12.137 1.00 86.50 90 PHE A O 1
ATOM 707 N N . GLY A 1 91 ? -9.759 15.908 10.525 1.00 84.56 91 GLY A N 1
ATOM 708 C CA . GLY A 1 91 ? -10.205 17.280 10.772 1.00 84.56 91 GLY A CA 1
ATOM 709 C C . GLY A 1 91 ? -9.497 17.978 11.935 1.00 84.56 91 GLY A C 1
ATOM 710 O O . GLY A 1 91 ? -9.402 19.204 11.928 1.00 84.56 91 GLY A O 1
ATOM 711 N N . SER A 1 92 ? -8.952 17.234 12.898 1.00 89.50 92 SER A N 1
ATOM 712 C CA . SER A 1 92 ? -8.109 17.767 13.969 1.00 89.50 92 SER A CA 1
ATOM 713 C C . SER A 1 92 ? -7.123 16.721 14.488 1.00 89.50 92 SER A C 1
ATOM 715 O O . SER A 1 92 ? -7.259 15.517 14.250 1.00 89.50 92 SER A O 1
ATOM 717 N N . GLU A 1 93 ? -6.102 17.190 15.206 1.00 89.38 93 GLU A N 1
ATOM 718 C CA . GLU A 1 93 ? -5.138 16.308 15.863 1.00 89.38 93 GLU A CA 1
ATOM 719 C C . GLU A 1 93 ? -5.809 15.468 16.956 1.00 89.38 93 GLU A C 1
ATOM 721 O O . GLU A 1 93 ? -5.542 14.273 17.061 1.00 89.38 93 GLU A O 1
ATOM 726 N N . GLU A 1 94 ? -6.728 16.068 17.712 1.00 91.50 94 GLU A N 1
ATOM 727 C CA . GLU A 1 94 ? -7.489 15.400 18.772 1.00 91.50 94 GLU A CA 1
ATOM 728 C C . GLU A 1 94 ? -8.341 14.249 18.220 1.00 91.50 94 GLU A C 1
ATOM 730 O O . GLU A 1 94 ? -8.304 13.140 18.756 1.00 91.50 94 GLU A O 1
ATOM 735 N N . GLU A 1 95 ? -9.044 14.473 17.106 1.00 90.31 95 GLU A N 1
ATOM 736 C CA . GLU A 1 95 ? -9.852 13.445 16.440 1.00 90.31 95 GLU A CA 1
ATOM 737 C C . GLU A 1 95 ? -8.979 12.312 15.892 1.00 90.31 95 GLU A C 1
ATOM 739 O O . GLU A 1 95 ? -9.292 11.132 16.069 1.00 90.31 95 GLU A O 1
ATOM 744 N N . PHE A 1 96 ? -7.836 12.644 15.282 1.00 93.25 96 PHE A N 1
ATOM 745 C CA . PHE A 1 96 ? -6.877 11.635 14.836 1.00 93.25 96 PHE A CA 1
ATOM 746 C C . PHE A 1 96 ? -6.366 10.786 16.005 1.00 93.25 96 PHE A C 1
ATOM 748 O O . PHE A 1 96 ? -6.377 9.556 15.918 1.00 93.25 96 PHE A O 1
ATOM 755 N N . GLN A 1 97 ? -5.944 11.419 17.102 1.00 91.94 97 GLN A N 1
ATOM 756 C CA . GLN A 1 97 ? -5.442 10.720 18.283 1.00 91.94 97 GLN A CA 1
ATOM 757 C C . GLN A 1 97 ? -6.517 9.818 18.898 1.00 91.94 97 GLN A C 1
ATOM 759 O O . GLN A 1 97 ? -6.233 8.661 19.209 1.00 91.94 97 GLN A O 1
ATOM 764 N N . PHE A 1 98 ? -7.756 10.302 19.026 1.00 92.38 98 PHE A N 1
ATOM 765 C CA . PHE A 1 98 ? -8.869 9.513 19.550 1.00 92.38 98 PHE A CA 1
ATOM 766 C C . PHE A 1 98 ? -9.119 8.258 18.703 1.00 92.38 98 PHE A C 1
ATOM 768 O O . PHE A 1 98 ? -9.140 7.141 19.227 1.00 92.38 98 PHE A O 1
ATOM 775 N N . GLN A 1 99 ? -9.227 8.421 17.383 1.00 89.62 99 GLN A N 1
ATOM 776 C CA . GLN A 1 99 ? -9.455 7.307 16.460 1.00 89.62 99 GLN A CA 1
ATOM 777 C C . GLN A 1 99 ? -8.282 6.325 16.434 1.00 89.62 99 GLN A C 1
ATOM 779 O O . GLN A 1 99 ? -8.479 5.109 16.393 1.00 89.62 99 GLN A O 1
ATOM 784 N N . PHE A 1 100 ? -7.053 6.837 16.503 1.00 88.75 100 PHE A N 1
ATOM 785 C CA . PHE A 1 100 ? -5.854 6.013 16.555 1.00 88.75 100 PHE A CA 1
ATOM 786 C C . PHE A 1 100 ? -5.792 5.180 17.841 1.00 88.75 100 PHE A C 1
ATOM 788 O O . PHE A 1 100 ? -5.524 3.981 17.786 1.00 88.75 100 PHE A O 1
ATOM 795 N N . MET A 1 101 ? -6.102 5.778 18.993 1.00 92.62 101 MET A N 1
ATOM 796 C CA . MET A 1 101 ? -6.110 5.072 20.276 1.00 92.62 101 MET A CA 1
ATOM 797 C C . MET A 1 101 ? -7.226 4.027 20.358 1.00 92.62 101 MET A C 1
ATOM 799 O O . MET A 1 101 ? -6.998 2.950 20.909 1.00 92.62 101 MET A O 1
ATOM 803 N N . ASN A 1 102 ? -8.397 4.294 19.771 1.00 91.00 102 ASN A N 1
ATOM 804 C CA . ASN A 1 102 ? -9.458 3.291 19.649 1.00 91.00 102 ASN A CA 1
ATOM 805 C C . ASN A 1 102 ? -9.006 2.106 18.786 1.00 91.00 102 ASN A C 1
ATOM 807 O O . ASN A 1 102 ? -9.101 0.962 19.218 1.00 91.00 102 ASN A O 1
ATOM 811 N N . PHE A 1 103 ? -8.401 2.372 17.624 1.00 88.12 103 PHE A N 1
ATOM 812 C CA . PHE A 1 103 ? -7.849 1.323 16.761 1.00 88.12 103 PHE A CA 1
ATOM 813 C C . PHE A 1 103 ? -6.798 0.448 17.461 1.00 88.12 103 PHE A C 1
ATOM 815 O O . PHE A 1 103 ? -6.734 -0.755 17.212 1.00 88.12 103 PHE A O 1
ATOM 822 N N . LEU A 1 104 ? -5.955 1.036 18.316 1.00 87.62 104 LEU A N 1
ATOM 823 C CA . LEU A 1 104 ? -4.971 0.282 19.097 1.00 87.62 104 LEU A CA 1
ATOM 824 C C . LEU A 1 104 ? -5.605 -0.550 20.215 1.00 87.62 104 LEU A C 1
ATOM 826 O O . LEU A 1 104 ? -5.031 -1.565 20.596 1.00 87.62 104 LEU A O 1
ATOM 830 N N . ARG A 1 105 ? -6.751 -0.116 20.749 1.00 87.12 105 ARG A N 1
ATOM 831 C CA . ARG A 1 105 ? -7.483 -0.816 21.809 1.00 87.12 105 ARG A CA 1
ATOM 832 C C . ARG A 1 105 ? -8.292 -2.001 21.278 1.00 87.12 105 ARG A C 1
ATOM 834 O O . ARG A 1 105 ? -8.446 -2.982 21.994 1.00 87.12 105 ARG A O 1
ATOM 841 N N . ASP A 1 106 ? -8.778 -1.910 20.043 1.00 74.12 106 ASP A N 1
ATOM 842 C CA . ASP A 1 106 ? -9.598 -2.941 19.393 1.00 74.12 106 ASP A CA 1
ATOM 843 C C . ASP A 1 106 ? -8.764 -4.076 18.746 1.00 74.12 106 ASP A C 1
ATOM 845 O O . ASP A 1 106 ? -9.287 -4.871 17.960 1.00 74.12 106 ASP A O 1
ATOM 849 N N . LYS A 1 107 ? -7.466 -4.160 19.065 1.00 53.78 107 LYS A N 1
ATOM 850 C CA . LYS A 1 107 ? -6.536 -5.228 18.663 1.00 53.78 107 LYS A CA 1
ATOM 851 C C . LYS A 1 107 ? -6.108 -6.075 19.852 1.00 53.78 107 LYS A C 1
ATOM 853 O O . LYS A 1 107 ? -5.956 -7.298 19.639 1.00 53.78 107 LYS A O 1
#

Solvent-accessible surface area (backbone atoms only — not comparable to full-atom values): 6758 Å² total; per-residue (Å²): 100,67,66,58,19,69,76,66,72,47,55,49,70,57,55,49,51,41,60,75,61,69,35,64,66,61,49,52,53,51,29,51,78,69,67,46,31,52,82,78,54,41,61,61,63,73,63,48,62,83,74,76,83,70,98,79,76,86,79,78,80,91,76,80,82,80,76,90,68,92,68,71,91,66,72,52,74,65,58,53,51,53,53,51,55,49,21,61,75,50,74,32,62,67,50,32,50,53,54,51,52,50,59,64,66,79,107